Protein AF-A0A3G9G392-F1 (afdb_monomer_lite)

Secondary structure (DSSP, 8-state):
-HHHHHHHHHHHHHHHH--EEEEETTTTEEEEE-STT-EE-HHHHHHHHHHH-GGG-HHHHHHHHHH--

Foldseek 3Di:
DLVVQLVVLQVVLCVLPNFDFDQDPVVRATFGDDDPPDTDGSSVLSVCCVVPNDVSPSVVSSVCSRPPD

Structure (mmCIF, N/CA/C/O backbone):
data_AF-A0A3G9G392-F1
#
_entry.id   AF-A0A3G9G392-F1
#
loop_
_atom_site.group_PDB
_atom_site.id
_atom_site.type_symbol
_atom_site.label_atom_id
_atom_site.label_alt_id
_atom_site.label_comp_id
_atom_site.label_asym_id
_atom_site.label_entity_id
_atom_site.label_seq_id
_atom_site.pdbx_PDB_ins_code
_atom_site.Cartn_x
_atom_site.Cartn_y
_atom_site.Cartn_z
_atom_site.occupancy
_atom_site.B_iso_or_equiv
_atom_site.auth_seq_id
_atom_site.auth_comp_id
_atom_site.auth_asym_id
_atom_site.auth_atom_id
_atom_site.pdbx_PDB_model_num
ATOM 1 N N . MET A 1 1 ? 6.002 -2.090 -14.126 1.00 70.75 1 MET A N 1
ATOM 2 C CA . MET A 1 1 ? 6.199 -3.357 -13.385 1.00 70.75 1 MET A CA 1
ATOM 3 C C . MET A 1 1 ? 5.817 -3.241 -11.909 1.00 70.75 1 MET A C 1
ATOM 5 O O . MET A 1 1 ? 4.979 -4.012 -11.459 1.00 70.75 1 MET A O 1
ATOM 9 N N . SER A 1 2 ? 6.343 -2.250 -11.173 1.00 86.50 2 SER A N 1
ATOM 10 C CA . SER A 1 2 ? 6.052 -2.050 -9.738 1.00 86.50 2 SER A CA 1
ATOM 11 C C . SER A 1 2 ? 4.568 -1.874 -9.402 1.00 86.50 2 SER A C 1
ATOM 13 O O . SER A 1 2 ? 4.124 -2.394 -8.390 1.00 86.50 2 SER A O 1
ATOM 15 N N . LYS A 1 3 ? 3.785 -1.198 -10.256 1.00 92.00 3 LYS A N 1
ATOM 16 C CA . LYS A 1 3 ? 2.339 -0.997 -10.041 1.00 92.00 3 LYS A CA 1
ATOM 17 C C . LYS A 1 3 ? 1.561 -2.314 -9.963 1.00 92.00 3 LYS A C 1
ATOM 19 O O . LYS A 1 3 ? 0.797 -2.501 -9.030 1.00 92.00 3 LYS A O 1
ATOM 24 N N . VAL A 1 4 ? 1.793 -3.239 -10.898 1.00 96.31 4 VAL A N 1
ATOM 25 C CA . VAL A 1 4 ? 1.086 -4.535 -10.943 1.00 96.31 4 VAL A CA 1
ATOM 26 C C . VAL A 1 4 ? 1.518 -5.431 -9.782 1.00 96.31 4 VAL A C 1
ATOM 28 O O . VAL A 1 4 ? 0.677 -5.948 -9.056 1.00 96.31 4 VAL A O 1
ATOM 31 N N . LEU A 1 5 ? 2.829 -5.568 -9.564 1.00 97.19 5 LEU A N 1
ATOM 32 C CA . LEU A 1 5 ? 3.373 -6.378 -8.470 1.00 97.19 5 LEU A CA 1
ATOM 33 C C . LEU A 1 5 ? 3.001 -5.812 -7.090 1.00 97.19 5 LEU A C 1
ATOM 35 O O . LEU A 1 5 ? 2.669 -6.559 -6.175 1.00 97.19 5 LEU A O 1
ATOM 39 N N . GLY A 1 6 ? 3.013 -4.487 -6.952 1.00 97.31 6 GLY A N 1
ATOM 40 C CA . GLY A 1 6 ? 2.573 -3.786 -5.752 1.00 97.31 6 GLY A CA 1
ATOM 41 C C . GLY A 1 6 ? 1.076 -3.922 -5.507 1.00 97.31 6 GLY A C 1
ATOM 42 O O . GLY A 1 6 ? 0.684 -4.189 -4.380 1.00 97.31 6 GLY A O 1
ATOM 43 N N . ALA A 1 7 ? 0.238 -3.810 -6.540 1.00 97.25 7 ALA A N 1
ATOM 44 C CA . ALA A 1 7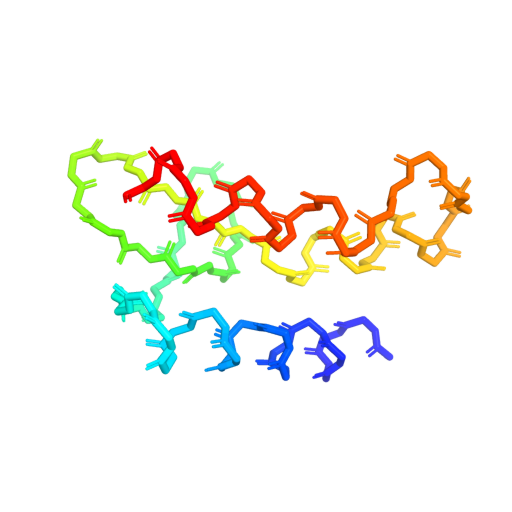 ? -1.200 -4.043 -6.411 1.00 97.25 7 ALA A CA 1
ATOM 4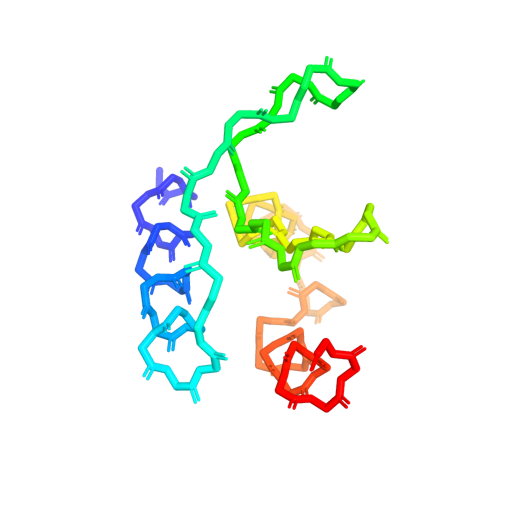5 C C . ALA A 1 7 ? -1.503 -5.491 -5.997 1.00 97.25 7 ALA A C 1
ATOM 47 O O . ALA A 1 7 ? -2.333 -5.708 -5.121 1.00 97.25 7 ALA A O 1
ATOM 48 N N . TYR A 1 8 ? -0.783 -6.473 -6.553 1.00 97.88 8 TYR A N 1
ATOM 49 C CA . TYR A 1 8 ? -0.890 -7.868 -6.120 1.00 97.88 8 TYR A CA 1
ATOM 50 C C . TYR A 1 8 ? -0.512 -8.039 -4.644 1.00 97.88 8 TYR A C 1
ATOM 52 O O . TYR A 1 8 ? -1.283 -8.608 -3.876 1.00 97.88 8 TYR A O 1
ATOM 60 N N . LEU A 1 9 ? 0.638 -7.498 -4.224 1.00 97.75 9 LEU A N 1
ATOM 61 C CA . LEU A 1 9 ? 1.052 -7.513 -2.819 1.00 97.75 9 LEU A CA 1
ATOM 62 C C . LEU A 1 9 ? 0.008 -6.844 -1.916 1.00 97.75 9 LEU A C 1
ATOM 64 O O . LEU A 1 9 ? -0.307 -7.361 -0.848 1.00 97.75 9 LEU A O 1
ATOM 68 N N . GLY A 1 10 ? -0.546 -5.715 -2.356 1.00 97.75 10 GLY A N 1
ATOM 69 C CA . GLY A 1 10 ? -1.614 -5.026 -1.650 1.00 97.75 10 GLY A CA 1
ATOM 70 C C . GLY A 1 10 ? -2.874 -5.875 -1.528 1.00 97.75 10 GLY A C 1
ATOM 71 O O . GLY A 1 10 ? -3.406 -5.988 -0.436 1.00 97.75 10 GLY A O 1
ATOM 72 N N . GLU A 1 11 ? -3.313 -6.564 -2.580 1.00 98.19 11 GLU A N 1
ATOM 73 C CA . GLU A 1 11 ? -4.458 -7.479 -2.480 1.00 98.19 11 GLU A CA 1
ATOM 74 C C . GLU A 1 11 ? -4.198 -8.651 -1.527 1.00 98.19 11 GLU A C 1
ATOM 76 O O . GLU A 1 11 ? -5.105 -9.057 -0.804 1.00 98.19 11 GLU A O 1
ATOM 81 N N . VAL A 1 12 ? -2.972 -9.177 -1.475 1.00 98.06 12 VAL A N 1
ATOM 82 C CA . VAL A 1 12 ? -2.598 -10.214 -0.500 1.00 98.06 12 VAL A CA 1
ATOM 83 C C . VAL A 1 12 ? -2.697 -9.673 0.930 1.00 98.06 12 VAL A C 1
ATOM 85 O O . VAL A 1 12 ? -3.319 -10.309 1.778 1.00 98.06 12 VAL A O 1
ATOM 88 N N . ILE A 1 13 ? -2.144 -8.484 1.197 1.00 97.62 13 ILE A N 1
ATOM 89 C CA . ILE A 1 13 ? -2.253 -7.820 2.508 1.00 97.62 13 ILE A CA 1
ATOM 90 C C . ILE A 1 13 ? -3.726 -7.565 2.848 1.00 97.62 13 ILE A C 1
ATOM 92 O O . ILE A 1 13 ? -4.180 -7.942 3.927 1.00 97.62 13 ILE A O 1
ATOM 96 N N . ARG A 1 14 ? -4.494 -7.013 1.903 1.00 97.56 14 ARG A N 1
ATOM 97 C CA . ARG A 1 14 ? -5.905 -6.668 2.086 1.00 97.56 14 ARG A CA 1
ATOM 98 C C . ARG A 1 14 ? -6.766 -7.878 2.420 1.00 97.56 14 ARG A C 1
ATOM 100 O O . ARG A 1 14 ? -7.624 -7.807 3.291 1.00 97.56 14 ARG A O 1
ATOM 107 N N . ARG A 1 15 ? -6.532 -9.010 1.754 1.00 97.69 15 ARG A N 1
ATOM 108 C CA . ARG A 1 15 ? -7.287 -10.249 1.994 1.00 97.69 15 ARG A CA 1
ATOM 109 C C . ARG A 1 15 ? -6.960 -10.903 3.332 1.00 97.69 15 ARG A C 1
ATOM 111 O O . ARG A 1 15 ? -7.848 -11.507 3.918 1.00 97.69 15 ARG A O 1
ATOM 118 N N . ASN A 1 16 ? -5.718 -10.793 3.802 1.00 96.81 16 ASN A N 1
ATOM 119 C CA . ASN A 1 16 ? -5.296 -11.415 5.059 1.00 96.81 16 ASN A CA 1
ATOM 120 C C . ASN A 1 16 ? -5.542 -10.528 6.286 1.00 96.81 16 ASN A C 1
ATOM 122 O O . ASN A 1 16 ? -5.732 -11.055 7.380 1.00 96.81 16 ASN A O 1
ATOM 126 N N . LYS A 1 17 ? -5.534 -9.201 6.119 1.00 95.12 17 LYS A N 1
ATOM 127 C CA . LYS A 1 17 ? -5.564 -8.243 7.233 1.00 95.12 17 LYS A CA 1
ATOM 128 C C . LYS A 1 17 ? -6.706 -7.227 7.171 1.00 95.12 17 LYS A C 1
ATOM 130 O O . LYS A 1 17 ? -7.082 -6.684 8.203 1.00 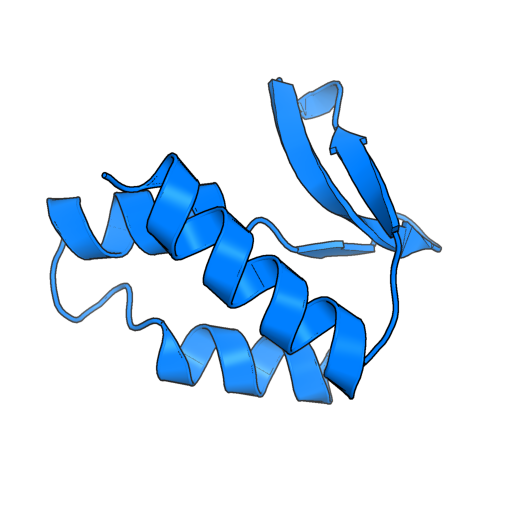95.12 17 LYS A O 1
ATOM 135 N N . GLY A 1 18 ? -7.279 -6.988 5.995 1.00 94.94 18 GLY A N 1
ATOM 136 C CA . GLY A 1 18 ? -8.300 -5.965 5.769 1.00 94.94 18 GLY A CA 1
ATOM 137 C C . GLY A 1 18 ? -7.719 -4.655 5.237 1.00 94.94 18 GLY A C 1
ATOM 138 O O . GLY A 1 18 ? -6.710 -4.648 4.536 1.00 94.94 18 GLY A O 1
ATOM 139 N N . GLY A 1 19 ? -8.376 -3.545 5.558 1.00 94.56 19 GLY A N 1
ATOM 140 C CA . GLY A 1 19 ? -8.054 -2.232 5.003 1.00 94.56 19 GLY A CA 1
ATOM 141 C C . GLY A 1 19 ? -8.675 -1.996 3.626 1.00 94.56 19 GLY A C 1
ATOM 142 O O . GLY A 1 19 ? -9.171 -2.910 2.957 1.00 94.56 19 GLY A O 1
ATOM 143 N N . GLU A 1 20 ? -8.655 -0.739 3.203 1.00 97.38 20 GLU A N 1
ATOM 144 C CA . GLU A 1 20 ? -9.297 -0.286 1.971 1.00 97.38 20 GLU A CA 1
ATOM 145 C C . GLU A 1 20 ? -8.298 0.428 1.072 1.00 97.38 20 GLU A C 1
ATOM 147 O O . GLU A 1 20 ? -7.437 1.171 1.537 1.00 97.38 20 GLU A O 1
ATOM 152 N N . TRP A 1 21 ? -8.404 0.204 -0.237 1.00 97.62 21 TRP A N 1
ATOM 153 C CA . TRP A 1 21 ? -7.623 0.978 -1.192 1.00 97.62 21 TRP A CA 1
ATOM 154 C C . TRP A 1 21 ? -8.100 2.426 -1.183 1.00 97.62 21 TRP A C 1
ATOM 156 O O . TRP A 1 21 ? -9.262 2.698 -1.476 1.00 97.62 21 TRP A O 1
ATOM 166 N N . ALA A 1 22 ? -7.185 3.344 -0.898 1.00 97.31 22 ALA A N 1
ATOM 167 C CA . ALA A 1 22 ? -7.452 4.771 -0.880 1.00 97.31 22 ALA A CA 1
ATOM 168 C C . ALA A 1 22 ? -6.246 5.555 -1.410 1.00 97.31 22 ALA A C 1
ATOM 170 O O . ALA A 1 22 ? -5.096 5.101 -1.352 1.00 97.31 22 ALA A O 1
ATOM 171 N N . SER A 1 23 ? -6.518 6.744 -1.941 1.00 96.12 23 SER A N 1
ATOM 172 C CA . SER A 1 23 ? -5.479 7.708 -2.293 1.00 96.12 23 SER A CA 1
ATOM 173 C C . SER A 1 23 ? -5.083 8.487 -1.044 1.00 96.12 23 SER A C 1
ATOM 175 O O . SER A 1 23 ? -5.939 9.056 -0.371 1.00 96.12 23 SER A O 1
ATOM 177 N N . ASN A 1 24 ? -3.791 8.518 -0.740 1.00 96.25 24 ASN A N 1
ATOM 178 C CA . ASN A 1 24 ? -3.233 9.374 0.294 1.00 96.25 24 ASN A CA 1
ATOM 179 C C . ASN A 1 24 ? -2.753 10.681 -0.355 1.00 96.25 24 ASN A C 1
ATOM 181 O O . ASN A 1 24 ? -1.799 10.664 -1.133 1.00 96.25 24 ASN A O 1
ATOM 185 N N . GLU A 1 25 ? -3.411 11.798 -0.039 1.00 94.38 25 GLU A N 1
ATOM 186 C CA . GLU A 1 25 ? -3.099 13.114 -0.620 1.00 94.38 25 GLU A CA 1
ATOM 187 C C . GLU A 1 25 ? -1.743 13.666 -0.158 1.00 94.38 25 GLU A C 1
ATOM 189 O O . GLU A 1 25 ? -1.055 14.331 -0.926 1.00 94.38 25 GLU A O 1
ATOM 194 N N . GLN A 1 26 ? -1.319 13.355 1.072 1.00 93.44 26 GLN A N 1
ATOM 195 C CA . GLN A 1 26 ? -0.045 13.824 1.626 1.00 93.44 26 GLN A CA 1
ATOM 196 C C . GLN A 1 26 ? 1.159 13.270 0.852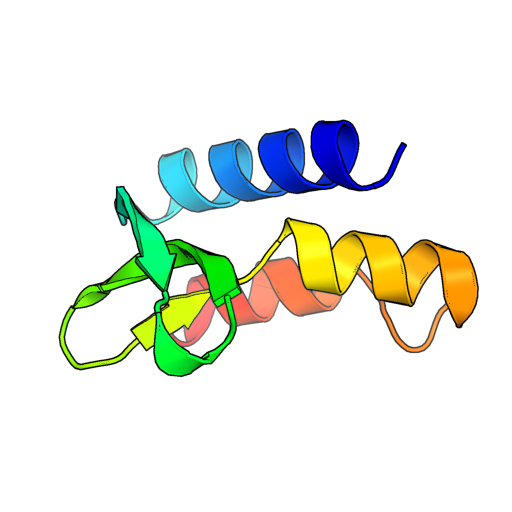 1.00 93.44 26 GLN A C 1
ATOM 198 O O . GLN A 1 26 ? 2.157 13.968 0.673 1.00 93.44 26 GLN A O 1
ATOM 203 N N . PHE A 1 27 ? 1.073 12.016 0.407 1.00 91.62 27 PHE A N 1
ATOM 204 C CA . PHE A 1 27 ? 2.146 11.333 -0.317 1.00 91.62 27 PHE A CA 1
ATOM 205 C C . PHE A 1 27 ? 1.884 11.191 -1.820 1.00 91.62 27 PHE A C 1
ATOM 207 O O . PHE A 1 27 ? 2.708 10.582 -2.502 1.00 91.62 27 PHE A O 1
ATOM 214 N N . ASP A 1 28 ? 0.757 11.713 -2.318 1.00 94.12 28 ASP A N 1
ATOM 215 C CA . ASP A 1 28 ? 0.275 11.536 -3.696 1.00 94.12 28 ASP A CA 1
AT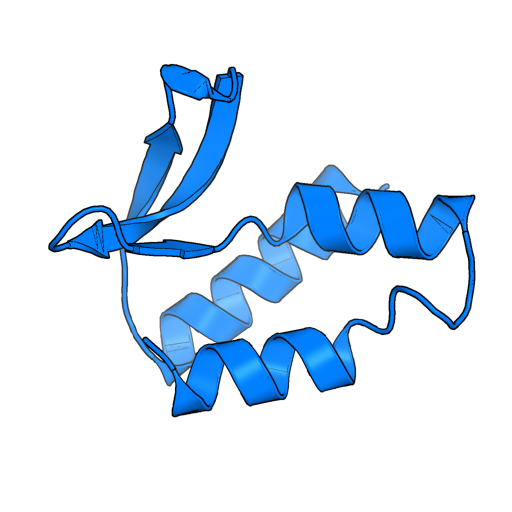OM 216 C C . ASP A 1 28 ? 0.385 10.070 -4.166 1.00 94.12 28 ASP A C 1
ATOM 218 O O . ASP A 1 28 ? 0.959 9.732 -5.205 1.00 94.12 28 ASP A O 1
ATOM 222 N N . ALA A 1 29 ? -0.092 9.150 -3.319 1.00 93.25 29 ALA A N 1
ATOM 223 C CA . ALA A 1 29 ? 0.145 7.721 -3.485 1.00 93.25 29 ALA A CA 1
ATOM 224 C C . ALA A 1 29 ? -1.092 6.876 -3.178 1.00 93.25 29 ALA A C 1
ATOM 226 O O . ALA A 1 29 ? -1.809 7.106 -2.206 1.00 93.25 29 ALA A O 1
ATOM 227 N N . LEU A 1 30 ? -1.293 5.824 -3.974 1.00 94.44 30 LEU A N 1
ATOM 228 C CA . LEU A 1 30 ? -2.285 4.789 -3.692 1.00 94.44 30 LEU A CA 1
ATOM 229 C C . LEU A 1 30 ? -1.745 3.821 -2.628 1.00 94.44 30 LEU A C 1
ATOM 231 O O . LEU A 1 30 ? -0.659 3.250 -2.790 1.00 94.44 30 LEU A O 1
ATOM 235 N N . GLY A 1 31 ? -2.525 3.597 -1.574 1.00 97.06 31 GLY A N 1
ATOM 236 C CA . GLY A 1 31 ? -2.184 2.699 -0.475 1.00 97.06 31 GLY A CA 1
ATOM 237 C C . GLY A 1 31 ? -3.401 1.986 0.103 1.00 97.06 31 GLY A C 1
ATOM 238 O O . GLY A 1 31 ? -4.533 2.220 -0.312 1.00 97.06 31 GLY A O 1
ATOM 239 N N . LEU A 1 32 ? -3.144 1.098 1.058 1.00 97.50 32 LEU A N 1
ATOM 240 C CA . LEU A 1 32 ? -4.171 0.509 1.908 1.00 97.50 32 LEU A CA 1
ATOM 241 C C . LEU A 1 32 ? -4.288 1.341 3.181 1.00 97.50 32 LEU A C 1
ATOM 243 O O . LEU A 1 32 ? -3.292 1.527 3.883 1.00 97.50 32 LEU A O 1
ATOM 247 N N . TYR A 1 33 ? -5.495 1.813 3.461 1.00 97.12 33 TYR A N 1
ATOM 248 C CA . TYR A 1 33 ? -5.841 2.556 4.659 1.00 97.12 33 TYR A CA 1
ATOM 249 C C . TYR A 1 33 ? -6.515 1.640 5.681 1.00 97.12 33 TYR A C 1
ATOM 251 O O . TYR A 1 33 ? -7.420 0.878 5.335 1.00 97.12 33 TYR A O 1
ATOM 259 N N . PHE A 1 34 ? -6.069 1.722 6.933 1.00 95.00 34 PHE A N 1
ATOM 260 C CA . PHE A 1 34 ? -6.551 0.893 8.043 1.00 95.00 34 PHE A CA 1
ATOM 261 C C . PHE A 1 34 ? -7.257 1.699 9.149 1.00 95.00 34 PHE A C 1
ATOM 263 O O . PHE A 1 34 ? -7.628 1.121 10.168 1.00 95.00 34 PHE A O 1
ATOM 270 N N . GLY A 1 35 ? -7.478 3.007 8.961 1.00 93.00 35 GLY A N 1
ATOM 271 C CA . GLY A 1 35 ? -7.964 3.903 10.021 1.00 93.00 35 GLY A CA 1
ATOM 272 C C . GLY A 1 35 ? -6.823 4.554 10.811 1.00 93.00 35 GLY A C 1
ATOM 273 O O . GLY A 1 35 ? -5.678 4.129 10.694 1.00 93.00 35 GLY A O 1
ATOM 274 N N . ASP A 1 36 ? -7.124 5.588 11.602 1.00 89.50 36 ASP A N 1
ATOM 275 C CA . ASP A 1 36 ? -6.181 6.261 12.516 1.00 89.50 36 ASP A CA 1
ATOM 276 C C . ASP A 1 36 ? -4.814 6.612 11.888 1.00 89.50 36 ASP A C 1
ATOM 278 O O . ASP A 1 36 ? -3.762 6.331 12.464 1.00 89.50 36 ASP A O 1
ATOM 282 N N . ASP A 1 37 ? -4.819 7.168 10.669 1.00 88.44 37 ASP A N 1
ATOM 283 C CA . ASP A 1 37 ? -3.613 7.504 9.888 1.00 88.44 37 ASP A CA 1
ATOM 284 C C . ASP A 1 37 ? -2.648 6.330 9.631 1.00 88.44 37 ASP A C 1
ATOM 286 O O . ASP A 1 37 ? -1.486 6.514 9.255 1.00 88.44 37 ASP A O 1
ATOM 290 N N . LYS A 1 38 ? -3.126 5.090 9.758 1.00 93.94 38 LYS A N 1
ATOM 291 C CA . LYS A 1 38 ? -2.360 3.892 9.422 1.00 93.94 38 LYS A CA 1
ATOM 292 C C . LYS A 1 38 ? -2.484 3.573 7.941 1.00 93.94 38 LYS A C 1
ATOM 294 O O . LYS A 1 38 ? -3.557 3.226 7.439 1.00 93.94 38 LYS A O 1
ATOM 299 N N . TRP A 1 39 ? -1.346 3.635 7.257 1.00 96.19 39 TRP A N 1
ATOM 300 C CA . TRP A 1 39 ? -1.240 3.391 5.825 1.00 96.19 39 TRP A CA 1
ATOM 301 C C . TRP A 1 39 ? -0.165 2.365 5.497 1.00 96.19 39 TRP A C 1
ATOM 303 O O . TRP A 1 39 ? 0.934 2.370 6.051 1.00 96.19 39 TRP A O 1
ATOM 313 N N . VAL A 1 40 ? -0.457 1.538 4.500 1.00 96.69 40 VAL A N 1
ATOM 314 C CA . VAL A 1 40 ? 0.501 0.625 3.881 1.00 96.69 40 VAL A CA 1
ATOM 315 C C . VAL A 1 40 ? 0.608 0.991 2.406 1.00 96.69 40 VAL A C 1
ATOM 317 O O . VAL A 1 40 ? -0.403 1.123 1.720 1.00 96.69 40 VAL A O 1
ATOM 320 N N . PHE A 1 41 ? 1.833 1.116 1.885 1.00 97.06 41 PHE A N 1
ATOM 321 C CA . PHE A 1 41 ? 2.088 1.494 0.486 1.00 97.06 41 PHE A CA 1
ATOM 322 C C . PHE A 1 41 ? 2.835 0.386 -0.284 1.00 97.06 41 PHE A C 1
ATOM 324 O O . PHE A 1 41 ? 4.046 0.487 -0.519 1.00 97.06 41 PHE A O 1
ATOM 331 N N . PRO A 1 42 ? 2.138 -0.684 -0.715 1.00 97.06 42 PRO A N 1
ATOM 332 C CA . PRO A 1 42 ? 2.751 -1.842 -1.369 1.00 97.06 42 PRO A CA 1
ATOM 333 C C . PRO A 1 42 ? 3.484 -1.490 -2.668 1.00 97.06 42 PRO A C 1
ATOM 335 O O . PRO A 1 42 ? 4.574 -1.997 -2.930 1.00 97.06 42 PRO A O 1
ATOM 338 N N . VAL A 1 43 ? 2.913 -0.590 -3.477 1.00 96.94 43 VAL A N 1
ATOM 339 C CA . VAL A 1 43 ? 3.506 -0.163 -4.756 1.00 96.94 43 VAL A CA 1
ATOM 340 C C . VAL A 1 43 ? 4.830 0.557 -4.534 1.00 96.94 43 VAL A C 1
ATOM 342 O O . VAL A 1 43 ? 5.804 0.271 -5.233 1.00 96.94 43 VAL A O 1
ATOM 345 N N . ALA A 1 44 ? 4.887 1.441 -3.536 1.00 96.19 44 ALA A N 1
ATOM 346 C CA . ALA A 1 44 ? 6.110 2.141 -3.173 1.00 96.19 44 ALA A CA 1
ATOM 347 C C . ALA A 1 44 ? 7.185 1.156 -2.693 1.00 96.19 44 ALA A C 1
ATOM 349 O O . ALA A 1 44 ? 8.327 1.239 -3.144 1.00 96.19 44 ALA A O 1
ATOM 350 N N . LYS A 1 45 ? 6.829 0.175 -1.847 1.00 96.75 45 LYS A N 1
ATOM 351 C CA . LYS A 1 45 ? 7.799 -0.822 -1.370 1.00 96.75 45 LYS A CA 1
ATOM 352 C C . LYS A 1 45 ? 8.343 -1.693 -2.501 1.00 96.75 45 LYS A C 1
ATOM 354 O O . LYS A 1 45 ? 9.552 -1.876 -2.597 1.00 96.75 45 LYS A O 1
ATOM 359 N N . VAL A 1 46 ? 7.482 -2.179 -3.396 1.00 97.38 46 VAL A N 1
ATOM 360 C CA . VAL A 1 46 ? 7.921 -2.970 -4.557 1.00 97.38 46 VAL A CA 1
ATOM 361 C C . VAL A 1 46 ? 8.785 -2.140 -5.503 1.00 97.38 46 VAL A C 1
ATOM 363 O O . VAL A 1 46 ? 9.771 -2.647 -6.029 1.00 97.38 46 VAL A O 1
ATOM 366 N N . HIS A 1 47 ? 8.455 -0.865 -5.720 1.00 96.88 47 HIS A N 1
ATOM 367 C CA . HIS A 1 47 ? 9.312 0.022 -6.501 1.00 96.88 47 HIS A CA 1
ATOM 368 C C . HIS A 1 47 ? 10.713 0.121 -5.886 1.00 96.88 47 HIS A C 1
ATOM 370 O O . HIS A 1 47 ? 11.696 -0.107 -6.584 1.00 96.88 47 HIS A O 1
ATOM 376 N N . LYS A 1 48 ? 10.805 0.376 -4.576 1.00 96.69 48 LYS A N 1
ATOM 377 C CA . LYS A 1 48 ? 12.090 0.431 -3.872 1.00 96.69 48 LYS A CA 1
ATOM 378 C C . LYS A 1 48 ? 12.853 -0.895 -3.951 1.00 96.69 48 LYS A C 1
ATOM 380 O O . LYS A 1 48 ? 14.027 -0.875 -4.286 1.00 96.69 48 LYS A O 1
ATOM 385 N N . ARG A 1 49 ? 12.184 -2.049 -3.806 1.00 97.25 49 ARG A N 1
ATOM 386 C CA . ARG A 1 49 ? 12.795 -3.383 -4.009 1.00 97.25 49 ARG A CA 1
ATOM 387 C C . ARG A 1 49 ? 13.474 -3.517 -5.370 1.00 97.25 49 ARG A C 1
ATOM 389 O O . ARG A 1 49 ? 14.563 -4.074 -5.455 1.00 97.25 49 ARG A O 1
ATOM 396 N N . LEU A 1 50 ? 12.825 -3.037 -6.429 1.00 96.50 50 LEU A N 1
ATOM 397 C CA . LEU A 1 50 ? 13.361 -3.114 -7.789 1.00 96.50 50 LEU A CA 1
ATOM 398 C C . LEU A 1 50 ? 14.552 -2.173 -8.011 1.00 96.50 50 LEU A C 1
ATOM 400 O O . LEU A 1 50 ? 15.413 -2.496 -8.821 1.00 96.50 50 LEU A O 1
ATOM 404 N N . MET A 1 51 ? 14.596 -1.036 -7.312 1.00 97.56 51 MET A N 1
ATOM 405 C CA . MET A 1 51 ? 15.667 -0.043 -7.452 1.00 97.56 51 MET A CA 1
ATOM 406 C C . MET A 1 51 ? 16.873 -0.337 -6.558 1.00 97.56 51 MET A C 1
ATOM 408 O O . MET A 1 51 ? 18.010 -0.209 -6.999 1.00 97.56 51 MET A O 1
ATOM 412 N N . ASN A 1 52 ? 16.616 -0.737 -5.315 1.00 96.88 52 ASN A N 1
ATOM 413 C CA . ASN A 1 52 ? 17.609 -0.785 -4.248 1.00 96.88 52 ASN A CA 1
ATOM 414 C C . ASN A 1 52 ? 18.058 -2.210 -3.901 1.00 96.88 52 ASN A C 1
ATOM 416 O O . ASN A 1 52 ? 19.046 -2.410 -3.202 1.00 96.88 52 ASN A O 1
ATOM 420 N N . GLY A 1 53 ? 17.345 -3.236 -4.369 1.00 95.12 53 GLY A N 1
ATOM 421 C CA . GLY A 1 53 ? 17.698 -4.614 -4.058 1.00 95.12 53 GLY A CA 1
ATOM 422 C C . GLY A 1 53 ? 17.227 -5.048 -2.666 1.00 95.12 53 GLY A C 1
ATOM 423 O O . GLY A 1 53 ? 16.065 -4.853 -2.310 1.00 95.12 53 GLY A O 1
ATOM 424 N N . GLU A 1 54 ? 18.022 -5.874 -1.977 1.00 94.88 54 GLU A N 1
ATOM 425 C CA . GLU A 1 54 ? 17.552 -6.751 -0.875 1.00 94.88 54 GLU A CA 1
ATOM 426 C C . GLU A 1 54 ? 17.172 -6.027 0.406 1.00 94.88 54 GLU A C 1
ATOM 428 O O . GLU A 1 54 ? 16.317 -6.523 1.140 1.00 94.88 54 GLU A O 1
ATOM 433 N N . GLU A 1 55 ? 17.702 -4.828 0.612 1.00 94.88 55 GLU A N 1
ATOM 434 C CA . GLU A 1 55 ? 17.308 -3.941 1.708 1.00 94.88 55 GLU A CA 1
ATOM 435 C C . GLU A 1 55 ? 15.804 -3.629 1.709 1.00 94.88 55 GLU A C 1
ATOM 437 O O . GLU A 1 55 ? 15.176 -3.496 2.760 1.00 94.88 55 GLU A O 1
ATOM 442 N N . ASP A 1 56 ? 15.179 -3.607 0.530 1.00 96.50 56 ASP A N 1
ATOM 443 C CA . ASP A 1 56 ? 13.752 -3.364 0.370 1.00 96.50 56 ASP A CA 1
ATOM 444 C C . ASP A 1 56 ? 12.943 -4.660 0.238 1.00 96.50 56 ASP A C 1
ATOM 446 O O . ASP A 1 56 ? 12.028 -4.783 -0.575 1.00 96.50 56 ASP A O 1
ATOM 450 N N . ASN A 1 57 ? 13.256 -5.648 1.073 1.00 96.56 57 ASN A N 1
ATOM 451 C CA . ASN A 1 57 ? 12.597 -6.948 1.063 1.00 96.56 57 ASN A CA 1
ATOM 452 C C . ASN A 1 57 ? 11.060 -6.850 1.225 1.00 96.56 57 ASN A C 1
ATOM 454 O O . ASN A 1 57 ? 10.534 -6.262 2.174 1.00 96.56 57 ASN A O 1
ATOM 458 N N . VAL A 1 58 ? 10.333 -7.471 0.290 1.00 96.94 58 VAL A N 1
ATOM 459 C CA . VAL A 1 58 ? 8.861 -7.480 0.251 1.00 96.94 58 VAL A CA 1
ATOM 460 C C . VAL A 1 58 ? 8.258 -8.425 1.294 1.00 96.94 58 VAL A C 1
ATOM 462 O O . VAL A 1 58 ? 7.192 -8.138 1.833 1.00 96.94 58 VAL A O 1
ATOM 465 N N . PHE A 1 59 ? 8.935 -9.529 1.608 1.00 96.62 59 PHE A N 1
ATOM 466 C CA . PHE A 1 59 ? 8.473 -10.489 2.607 1.00 96.62 59 PHE A CA 1
ATOM 467 C C . PHE A 1 59 ? 8.562 -9.906 4.020 1.00 96.62 59 PHE A C 1
ATOM 469 O O . PHE A 1 59 ? 7.579 -9.954 4.754 1.00 96.62 59 PHE A O 1
ATOM 476 N N . SER A 1 60 ? 9.675 -9.253 4.368 1.00 96.25 60 SER A N 1
ATOM 477 C CA . SER A 1 60 ? 9.804 -8.542 5.649 1.00 96.25 60 SER A CA 1
ATOM 478 C C . SER A 1 60 ? 8.740 -7.451 5.802 1.00 96.25 60 SER A C 1
ATOM 480 O O . SER A 1 60 ? 8.105 -7.342 6.846 1.00 96.25 60 SER A O 1
ATOM 482 N N . PHE A 1 61 ? 8.481 -6.685 4.736 1.00 96.75 61 PHE A N 1
ATOM 483 C CA . PHE A 1 61 ? 7.403 -5.692 4.717 1.00 96.75 61 PHE A CA 1
ATOM 484 C C . PHE A 1 61 ? 6.018 -6.314 4.922 1.00 96.75 61 PHE A C 1
ATOM 486 O O . PHE A 1 61 ? 5.217 -5.776 5.680 1.00 96.75 61 PHE A O 1
ATOM 493 N N . TYR A 1 62 ? 5.739 -7.453 4.283 1.00 97.12 62 TYR A N 1
ATOM 494 C CA . TYR A 1 62 ? 4.489 -8.183 4.481 1.00 97.12 62 TYR A CA 1
ATOM 495 C C . TYR A 1 62 ? 4.317 -8.635 5.937 1.00 97.12 62 TYR A C 1
ATOM 497 O O . TYR A 1 62 ? 3.246 -8.451 6.504 1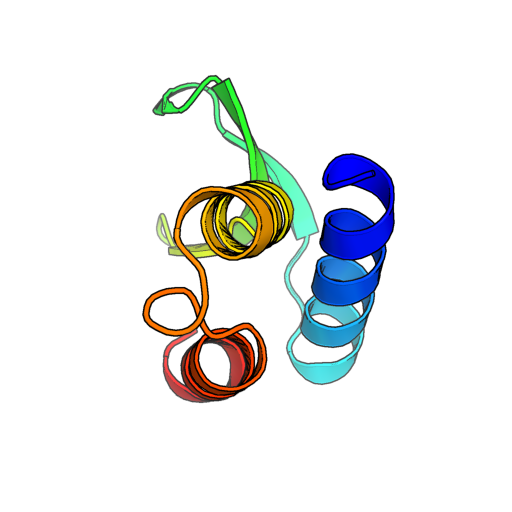.00 97.12 62 TYR A O 1
ATOM 505 N N . GLN A 1 63 ? 5.363 -9.181 6.564 1.00 96.62 63 GLN A N 1
ATOM 506 C CA . GLN A 1 63 ? 5.303 -9.612 7.964 1.00 96.62 63 GLN A CA 1
ATOM 507 C C . GLN A 1 63 ? 4.996 -8.445 8.909 1.00 96.62 63 GLN A C 1
ATOM 509 O O . GLN A 1 63 ? 4.130 -8.576 9.769 1.00 96.62 63 GLN A O 1
ATOM 514 N N . ILE A 1 64 ? 5.647 -7.295 8.707 1.00 94.69 64 ILE A N 1
ATOM 515 C CA . ILE A 1 64 ? 5.347 -6.057 9.442 1.00 94.69 64 ILE A CA 1
ATOM 516 C C . ILE A 1 64 ? 3.882 -5.664 9.229 1.00 94.69 64 ILE A C 1
ATOM 518 O O . ILE A 1 64 ? 3.161 -5.422 10.193 1.00 94.69 64 ILE A O 1
ATOM 522 N N . ALA A 1 65 ? 3.406 -5.698 7.979 1.00 94.06 65 ALA A N 1
ATOM 523 C CA . ALA A 1 65 ? 2.026 -5.353 7.663 1.00 94.06 65 ALA A CA 1
ATOM 524 C C . ALA A 1 65 ? 0.989 -6.252 8.371 1.00 94.06 65 ALA A C 1
ATOM 526 O O . ALA A 1 65 ? -0.126 -5.814 8.638 1.00 94.06 65 ALA A O 1
ATOM 527 N N . MET A 1 66 ? 1.338 -7.505 8.682 1.00 94.50 66 MET A N 1
ATOM 528 C CA . MET A 1 66 ? 0.459 -8.421 9.418 1.00 94.50 66 MET A CA 1
ATOM 529 C C . MET A 1 66 ? 0.451 -8.172 10.932 1.00 94.50 66 MET A C 1
ATOM 531 O O . MET A 1 66 ? -0.561 -8.462 11.576 1.00 94.50 66 MET A O 1
ATOM 535 N N . ASN A 1 67 ? 1.538 -7.639 11.494 1.00 91.06 67 ASN A N 1
ATOM 536 C CA . ASN A 1 67 ? 1.722 -7.502 12.942 1.00 91.06 67 ASN A CA 1
ATOM 537 C C . ASN A 1 67 ? 1.389 -6.102 13.481 1.00 91.06 67 ASN A C 1
ATOM 539 O O . ASN A 1 67 ? 0.871 -6.007 14.590 1.00 91.06 67 ASN A O 1
ATOM 543 N N . ASP A 1 68 ? 1.645 -5.043 12.706 1.00 78.81 68 ASP A N 1
ATOM 544 C CA . ASP A 1 68 ? 1.677 -3.665 13.230 1.00 78.81 68 ASP A CA 1
ATOM 545 C C . ASP A 1 68 ? 0.425 -2.829 12.909 1.00 78.81 68 ASP A C 1
ATOM 547 O O . ASP A 1 68 ? 0.239 -1.743 13.469 1.00 78.81 68 ASP A O 1
ATOM 551 N N . PHE A 1 69 ? -0.448 -3.327 12.029 1.00 65.81 69 PHE A N 1
ATOM 552 C CA . PHE A 1 69 ? -1.691 -2.651 11.639 1.00 65.81 69 PHE A CA 1
ATOM 553 C C . PHE A 1 69 ? -2.928 -3.335 12.201 1.00 65.81 69 PHE A C 1
ATOM 555 O O . PHE A 1 69 ? -2.876 -4.563 12.435 1.00 65.81 69 PHE A O 1
#

pLDDT: mean 94.67, std 5.49, range [65.81, 98.19]

Sequence (69 aa):
MSKVLGAYLGEVIRRNKGGEWASNEQFDALGLYFGDDKWVFPVAKVHKRLMNGEEDNVFSFYQIAMNDF

Radius of gyration: 11.24 Å; chains: 1; bounding box: 27×25×27 Å

Organism: NCBI:txid78587